Protein AF-A0A6N8JMR4-F1 (afdb_monomer_lite)

Foldseek 3Di:
DVVLVVCVVVVVLLSNVLVLLCLLLLLLCLVCVPDPDSLVSSQVLFQVQQQCLQAPDNPGPGGLDGSLNSNQCNCCCVPVVAQQGDCVVVSDPARGEEEDEDPPPDPDQDKDWDWDDPDPPPVRIHIYIYGHSVSSSVSSVRSVVVSCVVVVCSPPPDQPPDPPRDDDDPDDDPDD

pLDDT: mean 84.13, std 15.31, range [43.22, 98.5]

Structure (mmCIF, N/CA/C/O backbone):
data_AF-A0A6N8JMR4-F1
#
_entry.id   AF-A0A6N8JMR4-F1
#
loop_
_atom_site.group_PDB
_atom_site.id
_atom_site.type_symbol
_atom_site.label_atom_id
_atom_site.label_alt_id
_atom_site.label_comp_id
_atom_site.label_asym_id
_atom_site.label_entity_id
_atom_site.label_seq_id
_atom_site.pdbx_PDB_ins_code
_atom_site.Cartn_x
_atom_site.Cartn_y
_atom_site.Cartn_z
_atom_site.occupancy
_atom_site.B_iso_or_equiv
_atom_site.auth_seq_id
_atom_site.auth_comp_id
_atom_site.auth_asym_id
_atom_site.auth_atom_id
_atom_site.pdbx_PDB_model_num
ATOM 1 N N . MET A 1 1 ? -6.260 -6.302 9.325 1.00 82.88 1 MET A N 1
ATOM 2 C CA . MET A 1 1 ? -5.243 -7.274 8.861 1.00 82.88 1 MET A CA 1
ATOM 3 C C . MET A 1 1 ? -5.899 -8.582 8.438 1.00 82.88 1 MET A C 1
ATOM 5 O O . MET A 1 1 ? -5.771 -8.927 7.276 1.00 82.88 1 MET A O 1
ATOM 9 N N . LYS A 1 2 ? -6.710 -9.226 9.295 1.00 88.50 2 LYS A N 1
ATOM 10 C CA . LYS A 1 2 ? -7.443 -10.466 8.953 1.00 88.50 2 LYS A CA 1
ATOM 11 C C . LYS A 1 2 ? -8.190 -10.429 7.610 1.00 88.50 2 LYS A C 1
ATOM 13 O O . LYS A 1 2 ? -8.007 -11.339 6.818 1.00 88.50 2 LYS A O 1
ATOM 18 N N . ASP A 1 3 ? -8.940 -9.365 7.315 1.00 93.38 3 ASP A N 1
ATOM 19 C CA . ASP A 1 3 ? -9.685 -9.267 6.045 1.00 93.38 3 ASP A CA 1
ATOM 20 C C . ASP A 1 3 ? -8.778 -9.180 4.810 1.00 93.38 3 ASP A C 1
ATOM 22 O O . ASP A 1 3 ? -9.106 -9.712 3.756 1.00 93.38 3 ASP A O 1
ATOM 26 N N . MET A 1 4 ? -7.615 -8.534 4.942 1.00 95.88 4 MET A N 1
ATOM 27 C CA . MET A 1 4 ? -6.629 -8.416 3.865 1.00 95.88 4 MET A CA 1
ATOM 28 C C . MET A 1 4 ? -6.047 -9.786 3.509 1.00 95.88 4 MET A C 1
ATOM 30 O O . MET A 1 4 ? -5.963 -10.126 2.332 1.00 95.88 4 MET A O 1
ATOM 34 N N . LEU A 1 5 ? -5.687 -10.580 4.522 1.00 93.94 5 LEU A N 1
ATOM 35 C CA . LEU A 1 5 ? -5.171 -11.934 4.321 1.00 93.94 5 LEU A CA 1
ATOM 36 C C . LEU A 1 5 ? -6.263 -12.899 3.851 1.00 93.94 5 LEU A C 1
ATOM 38 O O . LEU A 1 5 ? -6.037 -13.645 2.907 1.00 93.94 5 LEU A O 1
ATOM 42 N N . ALA A 1 6 ? -7.467 -12.823 4.423 1.00 95.94 6 ALA A N 1
ATOM 43 C CA . ALA A 1 6 ? -8.603 -13.634 3.988 1.00 95.94 6 ALA A CA 1
ATOM 44 C C . ALA A 1 6 ? -8.977 -13.365 2.521 1.00 95.94 6 ALA A C 1
ATOM 46 O O . ALA A 1 6 ? -9.278 -14.299 1.782 1.00 95.94 6 ALA A O 1
ATOM 47 N N . ALA A 1 7 ? -8.914 -12.104 2.077 1.00 97.62 7 ALA A N 1
ATOM 48 C CA . ALA A 1 7 ? -9.098 -11.762 0.671 1.00 97.62 7 ALA A CA 1
ATOM 49 C C . ALA A 1 7 ? -8.008 -12.384 -0.214 1.00 97.62 7 ALA A C 1
ATOM 51 O O . ALA A 1 7 ? -8.317 -12.886 -1.289 1.00 97.62 7 ALA A O 1
ATOM 52 N N . PHE A 1 8 ? -6.750 -12.385 0.232 1.00 95.44 8 PHE A N 1
ATOM 53 C CA . PHE A 1 8 ? -5.664 -13.016 -0.515 1.00 95.44 8 PHE A CA 1
ATOM 54 C C . PHE A 1 8 ? -5.830 -14.540 -0.600 1.00 95.44 8 PHE A C 1
ATOM 56 O O . PHE A 1 8 ? -5.683 -15.101 -1.680 1.00 95.44 8 PHE A O 1
ATOM 63 N N . ASP A 1 9 ? -6.169 -15.204 0.507 1.00 94.25 9 ASP A N 1
ATOM 64 C CA . ASP A 1 9 ? -6.369 -16.660 0.557 1.00 94.25 9 ASP A CA 1
ATOM 65 C C . ASP A 1 9 ? -7.588 -17.130 -0.254 1.00 94.25 9 ASP A C 1
ATOM 67 O O . ASP A 1 9 ? -7.659 -18.295 -0.641 1.00 94.25 9 ASP A O 1
ATOM 71 N N . ALA A 1 10 ? -8.533 -16.227 -0.523 1.00 96.69 10 ALA A N 1
ATOM 72 C CA . ALA A 1 10 ? -9.684 -16.449 -1.394 1.00 96.69 10 ALA A CA 1
ATOM 73 C C . ALA A 1 10 ? -9.440 -16.014 -2.856 1.00 96.69 10 ALA A C 1
ATOM 75 O O . ALA A 1 10 ? -10.403 -15.841 -3.603 1.00 96.69 10 ALA A O 1
ATOM 76 N N . ASP A 1 11 ? -8.185 -15.764 -3.249 1.00 96.25 11 ASP A N 1
ATOM 77 C CA . ASP A 1 11 ? -7.774 -15.263 -4.571 1.00 96.25 11 ASP A CA 1
ATOM 78 C C . ASP A 1 11 ? -8.414 -13.913 -4.978 1.00 96.25 11 ASP A C 1
ATOM 80 O O . ASP A 1 11 ? -8.355 -13.479 -6.132 1.00 96.25 11 ASP A O 1
ATOM 84 N N . ALA A 1 12 ? -8.979 -13.171 -4.019 1.00 97.38 12 ALA A N 1
ATOM 85 C CA . ALA A 1 12 ? -9.507 -11.821 -4.207 1.00 97.38 12 ALA A CA 1
ATOM 86 C C . ALA A 1 12 ? -8.374 -10.777 -4.140 1.00 97.38 12 ALA A C 1
ATOM 88 O O . ALA A 1 12 ? -8.386 -9.847 -3.327 1.00 97.38 12 ALA A O 1
ATOM 89 N N . PHE A 1 13 ? -7.375 -10.922 -5.017 1.00 96.00 13 PHE A N 1
ATOM 90 C CA . PHE A 1 13 ? -6.109 -10.179 -4.968 1.00 96.00 13 PHE A CA 1
ATOM 91 C C . PHE A 1 13 ? -6.264 -8.661 -5.049 1.00 96.00 13 PHE A C 1
ATOM 93 O O . PHE A 1 13 ? -5.574 -7.937 -4.336 1.00 96.00 13 PHE A O 1
ATOM 100 N N . LEU A 1 14 ? -7.192 -8.166 -5.873 1.00 95.88 14 LEU A N 1
ATOM 101 C CA . LEU A 1 14 ? -7.463 -6.728 -5.960 1.00 95.88 14 LEU A CA 1
ATOM 102 C C . LEU A 1 14 ? -8.046 -6.186 -4.650 1.00 95.88 14 LEU A C 1
ATOM 104 O O . LEU A 1 14 ? -7.689 -5.083 -4.240 1.00 95.88 14 LEU A O 1
ATOM 108 N N . SER A 1 15 ? -8.891 -6.962 -3.966 1.00 96.94 15 SER A N 1
ATOM 109 C CA . SER A 1 15 ? -9.438 -6.601 -2.654 1.00 96.94 15 SER A CA 1
ATOM 110 C C . SER A 1 15 ? -8.344 -6.594 -1.589 1.00 96.94 15 SER A C 1
ATOM 112 O O . SER A 1 15 ? -8.223 -5.622 -0.843 1.00 96.94 15 SER A O 1
ATOM 114 N N . ALA A 1 16 ? -7.499 -7.630 -1.564 1.00 97.75 16 ALA A N 1
ATOM 115 C CA . ALA A 1 16 ? -6.357 -7.706 -0.656 1.00 97.75 16 ALA A CA 1
ATOM 116 C C . ALA A 1 16 ? -5.398 -6.522 -0.857 1.00 97.75 16 ALA A C 1
ATOM 118 O O . ALA A 1 16 ? -5.048 -5.831 0.100 1.00 97.75 16 ALA A O 1
ATOM 119 N N . LEU A 1 17 ? -5.042 -6.228 -2.111 1.00 97.44 17 LEU A N 1
ATOM 120 C CA . LEU A 1 17 ? -4.171 -5.109 -2.456 1.00 97.44 17 LEU A CA 1
ATOM 121 C C . LEU A 1 17 ? -4.808 -3.752 -2.123 1.00 97.44 17 LEU A C 1
ATOM 123 O O . LEU A 1 17 ? -4.130 -2.875 -1.594 1.00 97.44 17 LEU A O 1
ATOM 127 N N . SER A 1 18 ? -6.108 -3.578 -2.373 1.00 97.12 18 SER A N 1
ATOM 128 C CA . SER A 1 18 ? -6.820 -2.337 -2.031 1.00 97.12 18 SER A CA 1
ATOM 129 C C . SER A 1 18 ? -6.777 -2.057 -0.529 1.00 97.12 18 SER A C 1
ATOM 131 O O . SER A 1 18 ? -6.502 -0.929 -0.114 1.00 97.12 18 SER A O 1
ATOM 133 N N . LEU A 1 19 ? -7.001 -3.088 0.294 1.00 97.44 19 LEU A N 1
ATOM 134 C CA . LEU A 1 19 ? -6.883 -2.989 1.750 1.00 97.44 19 LEU A CA 1
ATOM 135 C C . LEU A 1 19 ? -5.446 -2.658 2.165 1.00 97.44 19 LEU A C 1
ATOM 137 O O . LEU A 1 19 ? -5.236 -1.739 2.958 1.00 97.44 19 LEU A O 1
ATOM 141 N N . ALA A 1 20 ? -4.462 -3.343 1.583 1.00 98.00 20 ALA A N 1
ATOM 142 C CA . ALA A 1 20 ? -3.048 -3.127 1.871 1.00 98.00 20 ALA A CA 1
ATOM 143 C C . ALA A 1 20 ? -2.585 -1.698 1.554 1.00 98.00 20 ALA A C 1
ATOM 145 O O . ALA A 1 20 ? -1.901 -1.084 2.366 1.00 98.00 20 ALA A O 1
ATOM 146 N N . LEU A 1 21 ? -3.010 -1.142 0.415 1.00 97.75 21 LEU A N 1
ATOM 147 C CA . LEU A 1 21 ? -2.704 0.236 0.017 1.00 97.75 21 LEU A CA 1
ATOM 148 C C . LEU A 1 21 ? -3.464 1.280 0.850 1.00 97.75 21 LEU A C 1
ATOM 150 O O . LEU A 1 21 ? -3.054 2.433 0.890 1.00 97.75 21 LEU A O 1
ATOM 154 N N . THR A 1 22 ? -4.549 0.906 1.533 1.00 97.38 22 THR A N 1
ATOM 155 C CA . THR A 1 22 ? -5.335 1.824 2.377 1.00 97.38 22 THR A CA 1
ATOM 156 C C . THR A 1 22 ? -4.794 1.917 3.808 1.00 97.38 22 THR A C 1
ATOM 158 O O . THR A 1 22 ? -4.898 2.965 4.447 1.00 97.38 22 THR A O 1
ATOM 161 N N . LEU A 1 23 ? -4.201 0.841 4.336 1.00 96.81 23 LEU A N 1
ATOM 162 C CA . LEU A 1 23 ? -3.700 0.796 5.716 1.00 96.81 23 LEU A CA 1
ATOM 163 C C . LEU A 1 23 ? -2.691 1.917 6.054 1.00 96.81 23 LEU A C 1
ATOM 165 O O . LEU A 1 23 ? -2.869 2.546 7.100 1.00 96.81 23 LEU A O 1
ATOM 169 N N . PRO A 1 24 ? -1.714 2.261 5.191 1.00 97.88 24 PRO A N 1
ATOM 170 C CA . PRO A 1 24 ? -0.800 3.369 5.461 1.00 97.88 24 PRO A CA 1
ATOM 171 C C . PRO A 1 24 ? -1.489 4.738 5.593 1.00 97.88 24 PRO A C 1
ATOM 173 O O . PRO A 1 24 ? -1.043 5.561 6.391 1.00 97.88 24 PRO A O 1
ATOM 176 N N . ASP A 1 25 ? -2.592 4.998 4.872 1.00 95.94 25 ASP A N 1
ATOM 177 C CA . ASP A 1 25 ? -3.375 6.235 5.048 1.00 95.94 25 ASP A CA 1
ATOM 178 C C . ASP A 1 25 ? -3.997 6.297 6.451 1.00 95.94 25 ASP A C 1
ATOM 180 O O . ASP A 1 25 ? -3.945 7.339 7.112 1.00 95.94 25 ASP A O 1
ATOM 184 N N . ILE A 1 26 ? -4.572 5.182 6.918 1.00 94.31 26 ILE A N 1
ATOM 185 C CA . ILE A 1 26 ? -5.211 5.083 8.238 1.00 94.31 26 ILE A CA 1
ATOM 186 C C . ILE A 1 26 ? -4.163 5.251 9.339 1.00 94.31 26 ILE A C 1
ATOM 188 O O . ILE A 1 26 ? -4.326 6.089 10.230 1.00 94.31 26 ILE A O 1
ATOM 192 N N . CYS A 1 27 ? -3.079 4.478 9.276 1.00 95.62 27 CYS A N 1
ATOM 193 C CA . CYS A 1 27 ? -2.037 4.509 10.292 1.00 95.62 27 CYS A CA 1
ATOM 194 C C . CYS A 1 27 ? -1.279 5.844 10.284 1.00 95.62 27 CYS A C 1
ATOM 196 O O . CYS A 1 27 ? -1.095 6.444 11.342 1.00 95.62 27 CYS A O 1
ATOM 198 N N . GLY A 1 28 ? -0.949 6.387 9.108 1.00 95.88 28 GLY A N 1
ATOM 199 C CA . GLY A 1 28 ? -0.330 7.707 8.978 1.00 95.88 28 GLY A CA 1
ATOM 200 C C . GLY A 1 28 ? -1.205 8.835 9.531 1.00 95.88 28 GLY A C 1
ATOM 201 O O . GLY A 1 28 ? -0.693 9.758 10.168 1.00 95.88 28 GLY A O 1
ATOM 202 N N . ALA A 1 29 ? -2.531 8.761 9.366 1.00 93.06 29 ALA A N 1
ATOM 203 C CA . ALA A 1 29 ? -3.453 9.726 9.968 1.00 93.06 29 ALA A CA 1
ATOM 204 C C . ALA A 1 29 ? -3.419 9.710 11.504 1.00 93.06 29 ALA A C 1
ATOM 206 O O . ALA A 1 29 ? -3.575 10.763 12.124 1.00 93.06 29 ALA A O 1
ATOM 207 N N . ARG A 1 30 ? -3.201 8.537 12.112 1.00 92.00 30 ARG A N 1
ATOM 208 C CA . ARG A 1 30 ? -3.064 8.381 13.569 1.00 92.00 30 ARG A CA 1
ATOM 209 C C . ARG A 1 30 ? -1.682 8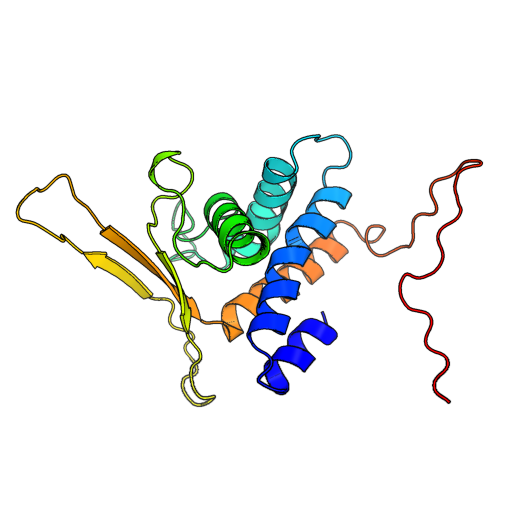.785 14.071 1.00 92.00 30 ARG A C 1
ATOM 211 O O . ARG A 1 30 ? -1.594 9.425 15.111 1.00 92.00 30 ARG A O 1
ATOM 218 N N . MET A 1 31 ? -0.633 8.455 13.323 1.00 93.94 31 MET A N 1
ATOM 219 C CA . MET A 1 31 ? 0.751 8.775 13.669 1.00 93.94 31 MET A CA 1
ATOM 220 C C . MET A 1 31 ? 1.050 10.278 13.569 1.00 93.94 31 MET A C 1
ATOM 222 O O . MET A 1 31 ? 1.783 10.831 14.385 1.00 93.94 31 MET A O 1
ATOM 226 N N . CYS A 1 32 ? 0.464 10.955 12.578 1.00 91.69 32 CYS A N 1
ATOM 227 C CA . CYS A 1 32 ? 0.731 12.359 12.273 1.00 91.69 32 CYS A CA 1
ATOM 228 C C . CYS A 1 32 ? -0.574 13.183 12.219 1.00 91.69 32 CYS A C 1
ATOM 230 O O . CYS A 1 32 ? -0.934 13.692 11.153 1.00 91.69 32 CYS A O 1
ATOM 232 N N . PRO A 1 33 ? -1.301 13.359 13.341 1.00 89.56 33 PRO A N 1
ATOM 233 C CA . PRO A 1 33 ? -2.640 13.962 13.341 1.00 89.56 33 PRO A CA 1
ATOM 234 C C . PRO A 1 33 ? -2.661 15.439 12.916 1.00 89.56 33 PRO A C 1
ATOM 236 O O . PRO A 1 33 ? -3.682 15.927 12.436 1.00 89.56 33 PRO A O 1
ATOM 239 N N . HIS A 1 34 ? -1.543 16.154 13.067 1.00 92.25 34 HIS A N 1
ATOM 240 C CA . HIS A 1 34 ? -1.425 17.574 12.713 1.00 92.25 34 HIS A CA 1
ATOM 241 C C . HIS A 1 34 ? -0.908 17.824 11.288 1.00 92.25 34 HIS A C 1
ATOM 243 O O . HIS A 1 34 ? -0.974 18.956 10.805 1.00 92.25 34 HIS A O 1
ATOM 249 N N . GLU A 1 35 ? -0.401 16.796 10.602 1.00 95.62 35 GLU A N 1
ATOM 250 C CA . GLU A 1 35 ? 0.022 16.922 9.208 1.00 95.62 35 GLU A CA 1
ATOM 251 C C . GLU A 1 35 ? -1.215 16.915 8.299 1.00 95.62 35 GLU A C 1
ATOM 253 O O . GLU A 1 35 ? -2.041 16.003 8.328 1.00 95.62 35 GLU A O 1
ATOM 258 N N . LYS A 1 36 ? -1.353 17.965 7.488 1.00 93.56 36 LYS A N 1
ATOM 259 C CA . LYS A 1 36 ? -2.523 18.172 6.622 1.00 93.56 36 LYS A CA 1
ATOM 260 C C . LYS A 1 36 ? -2.403 17.420 5.300 1.00 93.56 36 LYS A C 1
ATOM 262 O O . LYS A 1 36 ? -3.412 17.131 4.663 1.00 93.56 36 LYS A O 1
ATOM 267 N N . SER A 1 37 ? -1.182 17.123 4.866 1.00 95.75 37 SER A N 1
ATOM 268 C CA . SER A 1 37 ? -0.920 16.401 3.628 1.00 95.75 37 SER A CA 1
ATOM 269 C C . SER A 1 37 ? -1.096 14.898 3.828 1.00 95.75 37 SER A C 1
ATOM 271 O O . SER A 1 37 ? -0.276 14.254 4.483 1.00 95.75 37 SER A O 1
ATOM 273 N N . SER A 1 38 ? -2.124 14.316 3.200 1.00 93.62 38 SER A N 1
ATOM 274 C CA . SER A 1 38 ? -2.324 12.858 3.177 1.00 93.62 38 SER A CA 1
ATOM 275 C C . SER A 1 38 ? -1.085 12.123 2.663 1.00 93.62 38 SER A C 1
ATOM 277 O O . SER A 1 38 ? -0.653 11.167 3.296 1.00 93.62 38 SER A O 1
ATOM 279 N N . SER A 1 39 ? -0.467 12.629 1.587 1.00 95.44 39 SER A N 1
ATOM 280 C CA . SER A 1 39 ? 0.772 12.070 1.028 1.00 95.44 39 SER A CA 1
ATOM 281 C C . SER A 1 39 ? 1.909 12.021 2.039 1.00 95.44 39 SER A C 1
ATOM 283 O O . SER A 1 39 ? 2.512 10.974 2.207 1.00 95.44 39 SER A O 1
ATOM 285 N N . LYS A 1 40 ? 2.147 13.102 2.793 1.00 97.06 40 LYS A N 1
ATOM 286 C CA . LYS A 1 40 ? 3.225 13.116 3.788 1.00 97.06 40 LYS A CA 1
ATOM 287 C C . LYS A 1 40 ? 2.966 12.123 4.912 1.00 97.06 40 LYS A C 1
ATOM 289 O O . LYS A 1 40 ? 3.873 11.388 5.268 1.00 97.06 40 LYS A O 1
ATOM 294 N N . ARG A 1 41 ? 1.735 12.058 5.432 1.00 97.75 41 ARG A N 1
ATOM 295 C CA . ARG A 1 41 ? 1.375 11.088 6.480 1.00 97.75 41 ARG A CA 1
ATOM 296 C C . ARG A 1 41 ? 1.580 9.648 6.022 1.00 97.75 41 ARG A C 1
ATOM 298 O O . ARG A 1 41 ? 2.134 8.848 6.768 1.00 97.75 41 ARG A O 1
ATOM 305 N N . TYR A 1 42 ? 1.149 9.351 4.797 1.00 98.19 42 TYR A N 1
ATOM 306 C CA . TYR A 1 42 ? 1.339 8.049 4.170 1.00 98.19 42 TYR A CA 1
ATOM 307 C C . TYR A 1 42 ? 2.827 7.727 4.018 1.00 98.19 42 TYR A C 1
ATOM 309 O O . TYR A 1 42 ? 3.275 6.680 4.474 1.00 98.19 42 TYR A O 1
ATOM 317 N N . GLU A 1 43 ? 3.584 8.636 3.393 1.00 97.75 43 GLU A N 1
ATOM 318 C CA . GLU A 1 43 ? 5.019 8.490 3.137 1.00 97.75 43 GLU A CA 1
ATOM 319 C C . GLU A 1 43 ? 5.775 8.249 4.447 1.00 97.75 43 GLU A C 1
ATOM 321 O O . GLU A 1 43 ? 6.491 7.262 4.553 1.00 97.75 43 GLU A O 1
ATOM 326 N N . THR A 1 44 ? 5.538 9.073 5.475 1.00 97.94 44 THR A N 1
ATOM 327 C CA . THR A 1 44 ? 6.197 8.932 6.784 1.00 97.94 44 THR A CA 1
ATOM 328 C C . THR A 1 44 ? 5.895 7.585 7.433 1.00 97.94 44 THR A C 1
ATOM 330 O O . THR A 1 44 ? 6.816 6.926 7.908 1.00 97.94 44 THR A O 1
ATOM 333 N N . TRP A 1 45 ? 4.632 7.143 7.443 1.00 98.44 45 TRP A N 1
ATOM 334 C CA . TRP A 1 45 ? 4.288 5.852 8.045 1.00 98.44 45 TRP A CA 1
ATOM 335 C C . TRP A 1 45 ? 4.915 4.689 7.277 1.00 98.44 45 TRP A C 1
ATOM 337 O O . TRP A 1 45 ? 5.521 3.800 7.873 1.00 98.44 45 TRP A O 1
ATOM 347 N N . PHE A 1 46 ? 4.815 4.708 5.948 1.00 98.50 46 PHE A N 1
ATOM 348 C CA . PHE A 1 46 ? 5.355 3.639 5.120 1.00 98.50 46 PHE A CA 1
ATOM 349 C C . PHE A 1 46 ? 6.883 3.574 5.221 1.00 98.50 46 PHE A C 1
ATOM 351 O O . PHE A 1 46 ? 7.434 2.484 5.364 1.00 98.50 46 PHE A O 1
ATOM 358 N N . ASP A 1 47 ? 7.569 4.717 5.193 1.00 97.56 47 ASP A N 1
ATOM 359 C CA . ASP A 1 47 ? 9.030 4.782 5.297 1.00 97.56 47 ASP A CA 1
ATOM 360 C C . ASP A 1 47 ? 9.541 4.273 6.646 1.00 97.56 47 ASP A C 1
ATOM 362 O O . ASP A 1 47 ? 10.586 3.623 6.704 1.00 97.56 47 ASP A O 1
ATOM 366 N N . GLN A 1 48 ? 8.790 4.520 7.720 1.00 97.81 48 GLN A N 1
ATOM 367 C CA . GLN A 1 48 ? 9.136 4.046 9.056 1.00 97.81 48 GLN A CA 1
ATOM 368 C C . GLN A 1 48 ? 8.865 2.547 9.225 1.00 97.81 48 GLN A C 1
ATOM 370 O O . GLN A 1 48 ? 9.718 1.820 9.735 1.00 97.81 48 GLN A O 1
ATOM 375 N N . TYR A 1 49 ? 7.695 2.072 8.794 1.00 98.12 49 TYR A N 1
ATOM 376 C CA . TYR A 1 49 ? 7.217 0.740 9.163 1.00 98.12 49 TYR A CA 1
ATOM 377 C C . TYR A 1 49 ? 7.310 -0.309 8.067 1.00 98.12 49 TYR A C 1
ATOM 379 O O . TYR A 1 49 ? 7.245 -1.485 8.399 1.00 98.12 49 TYR A O 1
ATOM 387 N N . VAL A 1 50 ? 7.476 0.046 6.795 1.00 97.94 50 VAL A N 1
ATOM 388 C CA . VAL A 1 50 ? 7.390 -0.930 5.690 1.00 97.94 50 VAL A CA 1
ATOM 389 C C . VAL A 1 50 ? 8.596 -0.851 4.758 1.00 97.94 50 VAL A C 1
ATOM 391 O O . VAL A 1 50 ? 9.168 -1.884 4.414 1.00 97.94 50 VAL A O 1
ATOM 394 N N . ALA A 1 51 ? 9.049 0.352 4.397 1.00 96.44 51 ALA A N 1
ATOM 395 C CA . ALA A 1 51 ? 10.192 0.544 3.505 1.00 96.44 51 ALA A CA 1
ATOM 396 C C . ALA A 1 51 ? 11.470 -0.213 3.928 1.00 96.44 51 ALA A C 1
ATOM 398 O O . ALA A 1 51 ? 12.171 -0.682 3.031 1.00 96.44 51 ALA A O 1
ATOM 399 N N . PRO A 1 52 ? 11.803 -0.402 5.227 1.00 94.38 52 PRO A N 1
ATOM 400 C CA . PRO A 1 52 ? 12.980 -1.182 5.620 1.00 94.38 52 PRO A CA 1
ATOM 401 C C . PRO A 1 52 ? 12.988 -2.625 5.092 1.00 94.38 52 PRO A C 1
ATOM 403 O O . PRO A 1 52 ? 14.064 -3.185 4.893 1.00 94.38 52 PRO A O 1
ATOM 406 N N . SER A 1 53 ? 11.818 -3.205 4.800 1.00 92.25 53 SER A N 1
ATOM 407 C CA . SER A 1 53 ? 11.683 -4.531 4.183 1.00 92.25 53 SER A CA 1
ATOM 408 C C . SER A 1 53 ? 12.063 -4.561 2.697 1.00 92.25 53 SER A C 1
ATOM 410 O O . SER A 1 53 ? 12.184 -5.647 2.138 1.00 92.25 53 SER A O 1
ATOM 412 N N . TYR A 1 54 ? 12.284 -3.404 2.061 1.00 92.44 54 TYR A N 1
ATOM 413 C CA . TYR A 1 54 ? 12.639 -3.247 0.642 1.00 92.44 54 TYR A CA 1
ATOM 414 C C . TYR A 1 54 ? 14.053 -2.680 0.464 1.00 92.44 54 TYR A C 1
ATOM 416 O O . TYR A 1 54 ? 14.299 -1.800 -0.366 1.00 92.44 54 TYR A O 1
ATOM 424 N N . ARG A 1 55 ? 15.005 -3.162 1.267 1.00 88.38 55 ARG A N 1
ATOM 425 C CA . ARG A 1 55 ? 16.438 -2.891 1.088 1.00 88.38 55 ARG A CA 1
ATOM 426 C C . ARG A 1 55 ? 17.108 -4.047 0.350 1.00 88.38 55 ARG A C 1
ATOM 428 O O . ARG A 1 55 ? 16.734 -5.199 0.537 1.00 88.38 55 ARG A O 1
ATOM 435 N N . ASN A 1 56 ? 18.119 -3.736 -0.462 1.00 79.81 56 ASN A N 1
ATOM 436 C CA . ASN A 1 56 ? 18.926 -4.758 -1.144 1.00 79.81 56 ASN A CA 1
ATOM 437 C C . ASN A 1 56 ? 19.834 -5.523 -0.170 1.00 79.81 56 ASN A C 1
ATOM 439 O O . ASN A 1 56 ? 20.132 -6.692 -0.385 1.00 79.81 56 ASN A O 1
ATOM 443 N N . SER A 1 57 ? 20.279 -4.853 0.892 1.00 75.81 57 SER A N 1
ATOM 444 C CA . SER A 1 57 ? 21.018 -5.440 2.006 1.00 75.81 57 SER A CA 1
ATOM 445 C C . SER A 1 57 ? 20.768 -4.619 3.277 1.00 75.81 57 SER A C 1
ATOM 447 O O . SER A 1 57 ? 20.314 -3.471 3.174 1.00 75.81 57 SER A O 1
ATOM 449 N N . PRO A 1 58 ? 21.060 -5.153 4.475 1.00 72.38 58 PRO A N 1
ATOM 450 C CA . PRO A 1 58 ? 20.933 -4.403 5.727 1.00 72.38 58 PRO A CA 1
ATOM 451 C C . PRO A 1 58 ? 21.735 -3.089 5.745 1.00 72.38 58 PRO A C 1
ATOM 453 O O . PRO A 1 58 ? 21.289 -2.103 6.334 1.00 72.38 58 PRO A O 1
ATOM 456 N N . GLU A 1 59 ? 22.882 -3.061 5.063 1.00 74.62 59 GLU A N 1
ATOM 457 C CA . GLU A 1 59 ? 23.824 -1.935 4.998 1.00 74.62 59 GLU A CA 1
ATOM 458 C C . GLU A 1 59 ? 23.470 -0.914 3.903 1.00 74.62 59 GLU A C 1
ATOM 460 O O . GLU A 1 59 ? 24.025 0.190 3.875 1.00 74.62 59 GLU A O 1
ATOM 465 N N . ALA A 1 60 ? 22.553 -1.256 2.992 1.00 77.50 60 ALA A N 1
ATOM 466 C CA . ALA A 1 60 ? 22.161 -0.379 1.898 1.00 77.50 60 ALA A CA 1
ATOM 467 C C . ALA A 1 60 ? 21.577 0.938 2.436 1.00 77.50 60 ALA A C 1
ATOM 469 O O . ALA A 1 60 ? 20.652 0.954 3.246 1.00 77.50 60 ALA A O 1
ATOM 470 N N . HIS A 1 61 ? 22.094 2.065 1.940 1.00 70.06 61 HIS A N 1
ATOM 471 C CA . HIS A 1 61 ? 21.710 3.413 2.385 1.00 70.06 61 HIS A CA 1
ATOM 472 C C . HIS A 1 61 ? 20.342 3.885 1.850 1.00 70.06 61 HIS A C 1
ATOM 474 O O . HIS A 1 61 ? 20.017 5.068 1.924 1.00 70.06 61 HIS A O 1
ATOM 480 N N . GLY A 1 62 ? 19.526 2.979 1.307 1.00 82.00 62 GLY A N 1
ATOM 481 C CA . GLY A 1 62 ? 18.216 3.299 0.757 1.00 82.00 62 GLY A CA 1
ATOM 482 C C . GLY A 1 62 ? 17.376 2.061 0.471 1.00 82.00 62 GLY A C 1
ATOM 483 O O . GLY A 1 62 ? 17.888 0.945 0.360 1.00 82.00 62 GLY A O 1
ATOM 484 N N . CYS A 1 63 ? 16.072 2.284 0.345 1.00 91.00 63 CYS A N 1
ATOM 485 C CA . CYS A 1 63 ? 15.101 1.268 -0.038 1.00 91.00 63 CYS A CA 1
ATOM 486 C C . CYS A 1 63 ? 14.786 1.424 -1.528 1.00 91.00 63 CYS A C 1
ATOM 488 O O . CYS A 1 63 ? 14.619 2.550 -2.004 1.00 91.00 63 CYS A O 1
ATOM 490 N N . TYR A 1 64 ? 14.696 0.320 -2.271 1.00 91.69 64 TYR A N 1
ATOM 491 C CA . TYR A 1 64 ? 14.322 0.386 -3.687 1.00 91.69 64 TYR A CA 1
ATOM 492 C C . TYR A 1 64 ? 12.834 0.680 -3.882 1.00 91.69 64 TYR A C 1
ATOM 494 O O . TYR A 1 64 ? 12.448 1.120 -4.958 1.00 91.69 64 TYR A O 1
ATOM 502 N N . PHE A 1 65 ? 12.007 0.459 -2.862 1.00 94.00 65 PHE A N 1
ATOM 503 C CA . PHE A 1 65 ? 10.599 0.830 -2.854 1.00 94.00 65 PHE A CA 1
ATOM 504 C C . PHE A 1 65 ? 10.283 1.534 -1.534 1.00 94.00 65 PHE A C 1
ATOM 506 O O . PHE A 1 65 ? 10.506 0.978 -0.456 1.00 94.00 65 PHE A O 1
ATOM 513 N N . ASN A 1 66 ? 9.827 2.782 -1.614 1.00 94.81 66 ASN A N 1
ATOM 514 C CA . ASN A 1 66 ? 9.590 3.636 -0.448 1.00 94.81 66 ASN A CA 1
ATOM 515 C C . ASN A 1 66 ? 8.149 4.165 -0.405 1.00 94.81 66 ASN A C 1
ATOM 517 O O . ASN A 1 66 ? 7.317 3.875 -1.270 1.00 94.81 66 ASN A O 1
ATOM 521 N N . GLY A 1 67 ? 7.847 4.957 0.621 1.00 95.88 67 GLY A N 1
ATOM 522 C CA . GLY A 1 67 ? 6.525 5.511 0.863 1.00 95.88 67 GLY A CA 1
ATOM 523 C C . GLY A 1 67 ? 6.033 6.395 -0.270 1.00 95.88 67 GLY A C 1
ATOM 524 O O . GLY A 1 67 ? 4.838 6.395 -0.560 1.00 95.88 67 GLY A O 1
ATOM 525 N N . ARG A 1 68 ? 6.933 7.094 -0.966 1.00 94.75 68 ARG A N 1
ATOM 526 C CA . ARG A 1 68 ? 6.564 7.945 -2.099 1.00 94.75 68 ARG A CA 1
ATOM 527 C C . ARG A 1 68 ? 6.156 7.116 -3.313 1.00 94.75 68 ARG A C 1
ATOM 529 O O . ARG A 1 68 ? 5.139 7.419 -3.942 1.00 94.75 68 ARG A O 1
ATOM 536 N N . ASP A 1 69 ? 6.907 6.054 -3.607 1.00 94.62 69 ASP A N 1
ATOM 537 C CA . ASP A 1 69 ? 6.566 5.098 -4.666 1.00 94.62 69 ASP A CA 1
ATOM 538 C C . ASP A 1 69 ? 5.221 4.422 -4.366 1.00 94.62 69 ASP A C 1
ATOM 540 O O . ASP A 1 69 ? 4.326 4.391 -5.216 1.00 94.62 69 ASP A O 1
ATOM 544 N N . CYS A 1 70 ? 5.039 3.958 -3.126 1.00 96.50 70 CYS A N 1
ATOM 545 C CA . CYS A 1 70 ? 3.817 3.288 -2.696 1.00 96.50 70 CYS A CA 1
ATOM 546 C C . CYS A 1 70 ? 2.602 4.227 -2.661 1.00 96.50 70 CYS A C 1
ATOM 548 O O . CYS A 1 70 ? 1.520 3.838 -3.098 1.00 96.50 70 CYS A O 1
ATOM 550 N N . TYR A 1 71 ? 2.764 5.480 -2.226 1.00 95.75 71 TYR A N 1
ATOM 551 C CA . TYR A 1 71 ? 1.692 6.477 -2.277 1.00 95.75 71 TYR A CA 1
ATOM 552 C C . TYR A 1 71 ? 1.256 6.749 -3.719 1.00 95.75 71 TYR A C 1
ATOM 554 O O . TYR A 1 71 ? 0.062 6.813 -4.022 1.00 95.75 71 TYR A O 1
ATOM 562 N N . GLN A 1 72 ? 2.223 6.878 -4.633 1.00 93.88 72 GLN A N 1
ATOM 563 C CA . GLN A 1 72 ? 1.928 7.098 -6.042 1.00 93.88 72 GLN A CA 1
ATOM 564 C C . GLN A 1 72 ? 1.206 5.893 -6.659 1.00 93.88 72 GLN A C 1
ATOM 566 O O . GLN A 1 72 ? 0.263 6.109 -7.425 1.00 93.88 72 GLN A O 1
ATOM 571 N N . LEU A 1 73 ? 1.595 4.667 -6.286 1.00 95.25 73 LEU A N 1
ATOM 572 C CA . LEU A 1 73 ? 0.914 3.424 -6.659 1.00 95.25 73 LEU A CA 1
ATOM 573 C C . LEU A 1 73 ? -0.518 3.391 -6.126 1.00 95.25 73 LEU A C 1
ATOM 575 O O . LEU A 1 73 ? -1.450 3.175 -6.893 1.00 95.25 73 LEU A O 1
ATOM 579 N N . ARG A 1 74 ? -0.712 3.693 -4.840 1.00 95.06 74 ARG A N 1
ATOM 580 C CA . ARG A 1 74 ? -2.034 3.808 -4.218 1.00 95.06 74 ARG A CA 1
ATOM 581 C C . ARG A 1 74 ? -2.932 4.787 -4.976 1.00 95.06 74 ARG A C 1
ATOM 583 O O . ARG A 1 74 ? -4.086 4.457 -5.238 1.00 95.06 74 ARG A O 1
ATOM 590 N N . CYS A 1 75 ? -2.423 5.958 -5.365 1.00 93.31 75 CYS A N 1
ATOM 591 C CA . CYS A 1 75 ? -3.208 6.923 -6.136 1.00 93.31 75 CYS A CA 1
ATOM 592 C C . CYS A 1 75 ? -3.684 6.356 -7.480 1.00 93.31 75 CYS A C 1
ATOM 594 O O . CYS A 1 75 ? -4.877 6.423 -7.766 1.00 93.31 75 CYS A O 1
ATOM 596 N N . VAL A 1 76 ? -2.776 5.808 -8.293 1.00 92.94 76 VAL A N 1
ATOM 597 C CA . VAL A 1 76 ? -3.129 5.334 -9.646 1.00 92.94 76 VAL A CA 1
ATOM 598 C C . VAL A 1 76 ? -3.971 4.064 -9.595 1.00 92.94 76 VAL A C 1
ATOM 600 O O . VAL A 1 76 ? -4.913 3.918 -10.368 1.00 92.94 76 VAL A O 1
ATOM 603 N N . PHE A 1 77 ? -3.721 3.193 -8.620 1.00 94.50 77 PHE A N 1
ATOM 604 C CA . PHE A 1 77 ? -4.477 1.961 -8.457 1.00 94.50 77 PHE A CA 1
ATOM 605 C C . PHE A 1 77 ? -5.907 2.233 -7.971 1.00 94.50 77 PHE A C 1
ATOM 607 O O . PHE A 1 77 ? -6.861 1.804 -8.615 1.00 94.50 77 PHE A O 1
ATOM 614 N N . LEU A 1 78 ? -6.078 2.992 -6.880 1.00 92.25 78 LEU A N 1
ATOM 615 C CA . LEU A 1 78 ? -7.399 3.197 -6.268 1.00 92.25 78 LEU A CA 1
ATOM 616 C C . LEU A 1 78 ? -8.270 4.229 -6.995 1.00 92.25 78 LEU A C 1
ATOM 618 O O . LEU A 1 78 ? -9.493 4.135 -6.919 1.00 92.25 78 LEU A O 1
ATOM 622 N N . HIS A 1 79 ? -7.678 5.232 -7.652 1.00 89.50 79 HIS A N 1
ATOM 623 C CA . HIS A 1 79 ? -8.446 6.308 -8.294 1.00 89.50 79 HIS A CA 1
ATOM 624 C C . HIS A 1 79 ? -8.516 6.195 -9.816 1.00 89.50 79 HIS A C 1
ATOM 626 O O . HIS A 1 79 ? -9.458 6.716 -10.407 1.00 89.50 79 HIS A O 1
ATOM 632 N N . GLU A 1 80 ? -7.546 5.532 -10.448 1.00 90.94 80 GLU A N 1
ATOM 633 C CA . GLU A 1 80 ? -7.463 5.434 -11.911 1.00 90.94 80 GLU A CA 1
ATOM 634 C C . GLU A 1 80 ? -7.570 3.982 -12.414 1.00 90.94 80 GLU A C 1
ATOM 636 O O . GLU A 1 80 ? -7.689 3.772 -13.618 1.00 90.94 80 GLU A O 1
ATOM 641 N N . GLY A 1 81 ? -7.539 2.972 -11.529 1.00 87.75 81 GLY A N 1
ATOM 642 C CA . GLY A 1 81 ? -7.534 1.558 -11.925 1.00 87.75 81 GLY A CA 1
ATOM 643 C C . GLY A 1 81 ? -6.281 1.155 -12.711 1.00 87.75 81 GLY A C 1
ATOM 644 O O . GLY A 1 81 ? -6.328 0.236 -13.526 1.00 87.75 81 GLY A O 1
ATOM 645 N N . SER A 1 82 ? -5.174 1.870 -12.505 1.00 89.75 82 SER A N 1
ATOM 646 C CA . SER A 1 82 ? -3.940 1.763 -13.285 1.00 89.75 82 SER A CA 1
ATOM 647 C C . SER A 1 82 ? -2.753 1.356 -12.411 1.00 89.75 82 SER A C 1
ATOM 649 O O . SER A 1 82 ? -2.751 1.541 -11.197 1.00 89.75 82 SER A O 1
ATOM 651 N N . ASN A 1 83 ? -1.712 0.821 -13.043 1.00 85.81 83 ASN A N 1
ATOM 652 C CA . ASN A 1 83 ? -0.403 0.553 -12.443 1.00 85.81 83 ASN A CA 1
ATOM 653 C C . ASN A 1 83 ? 0.715 1.424 -13.046 1.00 85.81 83 ASN A C 1
ATOM 655 O O . ASN A 1 83 ? 1.885 1.283 -12.680 1.00 85.81 83 ASN A O 1
ATOM 659 N N . ALA A 1 84 ? 0.353 2.327 -13.963 1.00 86.88 84 ALA A N 1
ATOM 660 C CA . ALA A 1 84 ? 1.250 3.316 -14.530 1.00 86.88 84 ALA A CA 1
ATOM 661 C C . ALA A 1 84 ? 1.383 4.478 -13.549 1.00 86.88 84 ALA A C 1
ATOM 663 O O . ALA A 1 84 ? 0.435 5.222 -13.301 1.00 86.88 84 ALA A O 1
ATOM 664 N N . LEU A 1 85 ? 2.569 4.620 -12.974 1.00 83.50 85 LEU A N 1
ATOM 665 C CA . LEU A 1 85 ? 2.891 5.711 -12.071 1.00 83.50 85 LEU A CA 1
ATOM 666 C C . LEU A 1 85 ? 3.026 7.011 -12.871 1.00 83.50 85 LEU A C 1
ATOM 668 O O . LEU A 1 85 ? 3.137 7.006 -14.095 1.00 83.50 85 LEU A O 1
ATOM 672 N N . HIS A 1 86 ? 3.032 8.149 -12.175 1.00 76.69 86 HIS A N 1
ATOM 673 C CA . HIS A 1 86 ? 3.202 9.468 -12.793 1.00 76.69 86 HIS A CA 1
ATOM 674 C C . HIS A 1 86 ? 4.673 9.947 -12.684 1.00 76.69 86 HIS A C 1
ATOM 676 O O . HIS A 1 86 ? 4.964 10.799 -11.832 1.00 76.69 86 HIS A O 1
ATOM 682 N N . PRO A 1 87 ? 5.620 9.481 -13.536 1.00 60.31 87 PRO A N 1
ATOM 683 C CA . PRO A 1 87 ? 7.040 9.851 -13.453 1.00 60.31 87 PRO A CA 1
ATOM 684 C C . PRO A 1 87 ? 7.269 11.330 -13.783 1.00 60.31 87 PRO A C 1
ATOM 686 O O . PRO A 1 87 ? 8.151 11.971 -13.215 1.00 60.31 87 PRO A O 1
ATOM 689 N N . LYS A 1 88 ? 6.405 11.929 -14.620 1.00 58.31 88 LYS A N 1
ATOM 690 C CA . LYS A 1 88 ? 6.485 13.346 -15.026 1.00 58.31 88 LYS A CA 1
ATOM 691 C C . LYS A 1 88 ? 6.379 14.331 -13.856 1.00 58.31 88 LYS A C 1
ATOM 693 O O . LYS A 1 88 ? 6.810 15.472 -13.982 1.00 58.31 88 LYS A O 1
ATOM 698 N N . LYS A 1 89 ? 5.846 13.904 -12.704 1.00 60.94 89 LYS A N 1
ATOM 699 C CA . LYS A 1 89 ? 5.807 14.716 -11.476 1.00 60.94 89 LYS A CA 1
ATOM 700 C C . LYS A 1 89 ? 7.053 14.531 -10.589 1.00 60.94 89 LYS A C 1
ATOM 702 O O . LYS A 1 89 ? 7.072 15.074 -9.490 1.00 60.94 89 LYS A O 1
ATOM 707 N N . LYS A 1 90 ? 8.063 13.761 -11.035 1.00 62.47 90 LYS A N 1
ATOM 708 C CA . LYS A 1 90 ? 9.258 13.337 -10.269 1.00 62.47 90 LYS A CA 1
ATOM 709 C C . LYS A 1 90 ? 8.919 12.704 -8.912 1.00 62.47 90 LYS A C 1
ATOM 711 O O . LYS A 1 90 ? 9.670 12.825 -7.946 1.00 62.47 90 LYS A O 1
ATOM 716 N N . LYS A 1 91 ? 7.750 12.063 -8.830 1.00 71.25 91 LYS A N 1
ATOM 717 C CA . LYS A 1 91 ? 7.239 11.455 -7.596 1.00 71.25 91 LYS A CA 1
ATOM 718 C C . LYS A 1 91 ? 7.715 10.020 -7.416 1.00 71.25 91 LYS A C 1
ATOM 720 O O . LYS A 1 91 ? 7.896 9.599 -6.292 1.00 71.25 91 LYS A O 1
ATOM 725 N N . SER A 1 92 ? 7.970 9.301 -8.498 1.00 80.00 92 SER A N 1
ATOM 726 C CA . SER A 1 92 ? 8.591 7.982 -8.458 1.00 80.00 92 SER A CA 1
ATOM 727 C C . SER A 1 92 ? 9.622 7.893 -9.573 1.00 80.00 92 SER A C 1
ATOM 729 O O . SER A 1 92 ? 9.489 8.572 -10.597 1.00 80.00 92 SER A O 1
ATOM 731 N N . ILE A 1 93 ? 10.649 7.074 -9.358 1.00 83.94 9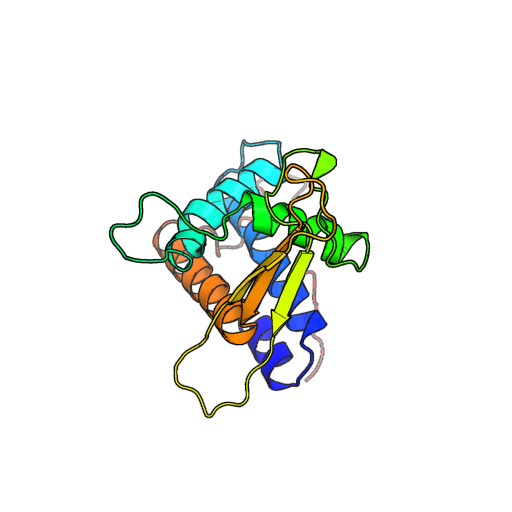3 ILE A N 1
ATOM 732 C CA . ILE A 1 93 ? 11.587 6.693 -10.418 1.00 83.94 93 ILE A CA 1
ATOM 733 C C . ILE A 1 93 ? 10.977 5.647 -11.358 1.00 83.94 93 ILE A C 1
ATOM 735 O O . ILE A 1 93 ? 11.469 5.465 -12.468 1.00 83.94 93 ILE A O 1
ATOM 739 N N . TYR A 1 94 ? 9.915 4.966 -10.920 1.00 88.25 94 TYR A N 1
ATOM 740 C CA . TYR A 1 94 ? 9.240 3.919 -11.667 1.00 88.25 94 TYR A CA 1
ATOM 741 C C . TYR A 1 94 ? 8.158 4.498 -12.578 1.00 88.25 94 TYR A C 1
ATOM 743 O O . TYR A 1 94 ? 7.440 5.437 -12.234 1.00 88.25 94 TYR A O 1
ATOM 751 N N . HIS A 1 95 ? 8.046 3.898 -13.755 1.00 89.25 95 HIS A N 1
ATOM 752 C CA . HIS A 1 95 ? 6.992 4.138 -14.732 1.00 89.25 95 HIS A CA 1
ATOM 753 C C . HIS A 1 95 ? 5.819 3.194 -14.484 1.00 89.25 95 HIS A C 1
ATOM 755 O O . HIS A 1 95 ? 4.666 3.593 -14.616 1.00 89.25 95 HIS A O 1
ATOM 761 N N . ILE A 1 96 ? 6.117 1.957 -14.084 1.00 89.44 96 ILE A N 1
ATOM 762 C CA . ILE A 1 96 ? 5.135 0.932 -13.751 1.00 89.44 96 ILE A CA 1
ATOM 763 C C . ILE A 1 96 ? 5.515 0.282 -12.417 1.00 89.44 96 ILE A C 1
ATOM 765 O O . ILE A 1 96 ? 6.684 -0.031 -12.185 1.00 89.44 96 ILE A O 1
ATOM 769 N N . ALA A 1 97 ? 4.516 0.037 -11.570 1.00 92.12 97 ALA A N 1
ATOM 770 C CA . ALA A 1 97 ? 4.634 -0.840 -10.409 1.00 92.12 97 ALA A CA 1
ATOM 771 C C . ALA A 1 97 ? 3.535 -1.908 -10.457 1.00 92.12 97 ALA A C 1
ATOM 773 O O . ALA A 1 97 ? 2.354 -1.576 -10.384 1.00 92.12 97 ALA A O 1
ATOM 774 N N . GLN A 1 98 ? 3.909 -3.179 -10.602 1.00 92.44 98 GLN A N 1
ATOM 775 C CA . GLN A 1 98 ? 2.962 -4.301 -10.673 1.00 92.44 98 GLN A CA 1
ATOM 776 C C . GLN A 1 98 ? 3.198 -5.294 -9.546 1.00 92.44 98 GLN A C 1
ATOM 778 O O . GLN A 1 98 ? 4.255 -5.308 -8.919 1.00 92.44 98 GLN A O 1
ATOM 783 N N . PHE A 1 99 ? 2.203 -6.148 -9.332 1.00 93.31 99 PHE A N 1
ATOM 784 C CA . PHE A 1 99 ? 2.288 -7.244 -8.387 1.00 93.31 99 PHE A CA 1
ATOM 785 C C . PHE A 1 99 ? 2.304 -8.582 -9.108 1.00 93.31 99 PHE A C 1
ATOM 787 O O . PHE A 1 99 ? 1.532 -8.806 -10.042 1.00 93.31 99 PHE A O 1
ATOM 794 N N . ARG A 1 100 ? 3.175 -9.473 -8.644 1.00 91.19 100 ARG A N 1
ATOM 795 C CA . ARG A 1 100 ? 3.284 -10.854 -9.101 1.00 91.19 100 ARG A CA 1
ATOM 796 C C . ARG A 1 100 ? 2.853 -11.789 -7.987 1.00 91.19 100 ARG A C 1
ATOM 798 O O . ARG A 1 100 ? 3.032 -11.504 -6.804 1.00 91.19 100 ARG A O 1
ATOM 805 N N . ILE A 1 101 ? 2.258 -12.899 -8.391 1.00 88.81 101 ILE A N 1
ATOM 806 C CA . ILE A 1 101 ? 1.781 -13.941 -7.493 1.00 88.81 101 ILE A CA 1
ATOM 807 C C . ILE A 1 101 ? 2.573 -15.187 -7.847 1.00 88.81 101 ILE A C 1
ATOM 809 O O . ILE A 1 101 ? 2.571 -15.613 -9.001 1.00 88.81 101 ILE A O 1
ATOM 813 N N . PHE A 1 102 ? 3.276 -15.731 -6.864 1.00 82.06 102 PHE A N 1
ATOM 814 C CA . PHE A 1 102 ? 4.066 -16.943 -7.018 1.00 82.06 102 PHE A CA 1
ATOM 815 C C . PHE A 1 102 ? 3.359 -18.102 -6.311 1.00 82.06 102 PHE A C 1
ATOM 817 O O . PHE A 1 102 ? 2.714 -17.915 -5.273 1.00 82.06 102 PHE A O 1
ATOM 824 N N . GLU A 1 103 ? 3.461 -19.305 -6.878 1.00 72.69 103 GLU A N 1
ATOM 825 C CA . GLU A 1 103 ? 2.997 -20.517 -6.204 1.00 72.69 103 GLU A CA 1
ATOM 826 C C . GLU A 1 103 ? 3.781 -20.733 -4.900 1.00 72.69 103 GLU A C 1
ATOM 828 O O . GLU A 1 103 ? 4.929 -20.310 -4.766 1.00 72.69 103 GLU A O 1
ATOM 833 N N . LYS A 1 104 ? 3.158 -21.409 -3.923 1.00 62.66 104 LYS A N 1
ATOM 834 C CA . LYS A 1 104 ? 3.664 -21.606 -2.546 1.00 62.66 104 LYS A CA 1
ATOM 835 C C . LYS A 1 104 ? 5.041 -22.304 -2.436 1.00 62.66 104 LYS A C 1
ATOM 837 O O . LYS A 1 104 ? 5.488 -22.541 -1.320 1.00 62.66 104 LYS A O 1
ATOM 842 N N . SER A 1 105 ? 5.701 -22.660 -3.540 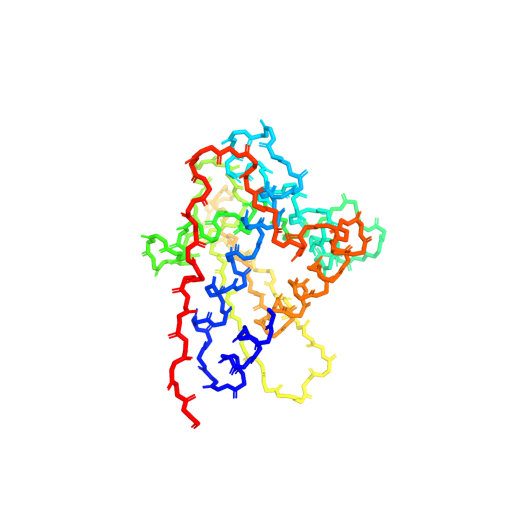1.00 52.56 105 SER A N 1
ATOM 843 C CA . SER A 1 105 ? 6.874 -23.541 -3.577 1.00 52.56 105 SER A CA 1
ATOM 844 C C . SER A 1 105 ? 8.239 -22.857 -3.697 1.00 52.56 105 SER A C 1
ATOM 846 O O . SER A 1 105 ? 9.242 -23.564 -3.673 1.00 52.56 105 SER A O 1
ATOM 848 N N . SER A 1 106 ? 8.335 -21.531 -3.818 1.00 49.47 106 SER A N 1
ATOM 849 C CA . SER A 1 106 ? 9.634 -20.855 -3.698 1.00 49.47 106 SER A CA 1
ATOM 850 C C . SER A 1 106 ? 9.695 -20.072 -2.395 1.00 49.47 106 SER A C 1
ATOM 852 O O . SER A 1 106 ? 9.055 -19.034 -2.261 1.00 49.47 106 SER A O 1
ATOM 854 N N . GLU A 1 107 ? 10.518 -20.539 -1.457 1.00 51.56 107 GLU A N 1
ATOM 855 C CA . GLU A 1 107 ? 10.845 -19.893 -0.171 1.00 51.56 107 GLU A CA 1
ATOM 856 C C . GLU A 1 107 ? 11.518 -18.508 -0.314 1.00 51.56 107 GLU A C 1
ATOM 858 O O . GLU A 1 107 ? 12.024 -17.942 0.651 1.00 51.56 107 GLU A O 1
ATOM 863 N N . ILE A 1 108 ? 11.535 -17.939 -1.519 1.00 54.81 108 ILE A N 1
ATOM 864 C CA . ILE A 1 108 ? 12.159 -16.665 -1.833 1.00 54.81 108 ILE A CA 1
ATOM 865 C C . ILE A 1 108 ? 11.130 -15.838 -2.600 1.00 54.81 108 ILE A C 1
ATOM 867 O O . ILE A 1 108 ? 10.941 -16.018 -3.800 1.00 54.81 108 ILE A O 1
ATOM 871 N N . ALA A 1 109 ? 10.459 -14.930 -1.896 1.00 56.69 109 ALA A N 1
ATOM 872 C CA . ALA A 1 109 ? 9.707 -13.855 -2.525 1.00 56.69 109 ALA A CA 1
ATOM 873 C C . ALA A 1 109 ? 10.691 -12.936 -3.264 1.00 56.69 109 ALA A C 1
ATOM 875 O O . ALA A 1 109 ? 11.419 -12.158 -2.639 1.00 56.69 109 ALA A O 1
ATOM 876 N N . VAL A 1 110 ? 10.753 -13.058 -4.590 1.00 71.00 110 VAL A N 1
ATOM 877 C CA . VAL A 1 110 ? 11.665 -12.285 -5.443 1.00 71.00 110 VAL A CA 1
ATOM 878 C C . VAL A 1 110 ? 10.924 -11.109 -6.059 1.00 71.00 110 VAL A C 1
ATOM 880 O O . VAL A 1 110 ? 10.224 -11.249 -7.061 1.00 71.00 110 VAL A O 1
ATOM 883 N N . ASP A 1 111 ? 11.123 -9.933 -5.468 1.00 79.25 111 ASP A N 1
ATOM 884 C CA . ASP A 1 111 ? 10.820 -8.687 -6.163 1.00 79.25 111 ASP A CA 1
ATOM 885 C C . ASP A 1 111 ? 11.806 -8.534 -7.327 1.00 79.25 111 ASP A C 1
ATOM 887 O O . ASP A 1 111 ? 12.989 -8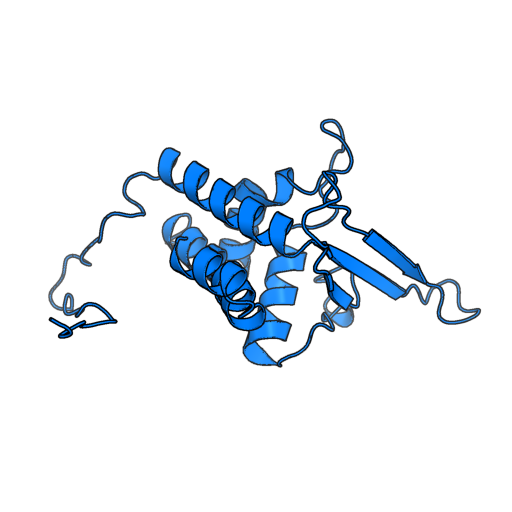.873 -7.214 1.00 79.25 111 ASP A O 1
ATOM 891 N N . HIS A 1 112 ? 11.330 -8.018 -8.452 1.00 82.00 112 HIS A N 1
ATOM 892 C CA . HIS A 1 112 ? 12.146 -7.788 -9.635 1.00 82.00 112 HIS A CA 1
ATOM 893 C C . HIS A 1 112 ? 12.124 -6.305 -10.007 1.00 82.00 112 HIS A C 1
ATOM 895 O O . HIS A 1 112 ? 11.073 -5.673 -10.086 1.00 82.00 112 HIS A O 1
ATOM 901 N N . ILE A 1 113 ? 13.306 -5.741 -10.250 1.00 78.00 113 ILE A N 1
ATOM 902 C CA . ILE A 1 113 ? 13.461 -4.358 -10.699 1.00 78.00 113 ILE A CA 1
ATOM 903 C C . ILE A 1 113 ? 13.994 -4.397 -12.124 1.00 78.00 113 ILE A C 1
ATOM 905 O O . ILE A 1 113 ? 15.149 -4.750 -12.360 1.00 78.00 113 ILE A O 1
ATOM 909 N N . GLY A 1 114 ? 13.145 -4.016 -13.072 1.00 75.81 114 GLY A N 1
ATOM 910 C CA . GLY A 1 114 ? 13.498 -3.918 -14.480 1.00 75.81 114 GLY A CA 1
ATOM 911 C C . GLY A 1 114 ? 13.858 -2.486 -14.858 1.00 75.81 114 GLY A C 1
ATOM 912 O O . GLY A 1 114 ? 13.135 -1.543 -14.531 1.00 75.81 114 GLY A O 1
ATOM 913 N N . ARG A 1 115 ? 14.946 -2.310 -15.608 1.00 74.44 115 ARG A N 1
ATOM 914 C CA . ARG A 1 115 ? 15.180 -1.094 -16.396 1.00 74.44 115 ARG A CA 1
ATOM 915 C C . ARG A 1 115 ? 15.306 -1.481 -17.857 1.00 74.44 115 ARG A C 1
ATOM 917 O O . ARG A 1 115 ? 16.067 -2.383 -18.193 1.00 74.44 115 ARG A O 1
ATOM 924 N N . GLN A 1 116 ? 14.546 -0.809 -18.704 1.00 68.81 116 GLN A N 1
ATOM 925 C CA . GLN A 1 116 ? 14.573 -0.976 -20.148 1.00 68.81 116 GLN A CA 1
ATOM 926 C C . GLN A 1 116 ? 14.944 0.352 -20.803 1.00 68.81 116 GLN A C 1
ATOM 928 O O . GLN A 1 116 ? 14.587 1.425 -20.313 1.00 68.81 116 GLN A O 1
ATOM 933 N N . TRP A 1 117 ? 15.638 0.261 -21.931 1.00 66.00 117 TRP A N 1
ATOM 934 C CA . TRP A 1 117 ? 15.865 1.372 -22.847 1.00 66.00 117 TRP A CA 1
ATOM 935 C C . TRP A 1 117 ? 14.922 1.177 -24.036 1.00 66.00 117 TRP A C 1
ATOM 937 O O . TRP A 1 117 ? 15.223 0.385 -24.926 1.00 66.00 117 TRP A O 1
ATOM 947 N N . PRO A 1 118 ? 13.729 1.797 -24.026 1.00 58.84 118 PRO A N 1
ATOM 948 C CA . PRO A 1 118 ? 12.739 1.634 -25.089 1.00 58.84 118 PRO A CA 1
ATOM 949 C C . PRO A 1 118 ? 13.177 2.211 -26.448 1.00 58.84 118 PRO A C 1
ATOM 951 O O . PRO A 1 118 ? 12.452 2.050 -27.426 1.00 58.84 118 PRO A O 1
ATOM 954 N N . SER A 1 119 ? 14.331 2.879 -26.526 1.00 64.81 119 SER A N 1
ATOM 955 C CA . SER A 1 119 ? 14.870 3.500 -27.739 1.00 64.81 119 SER A CA 1
ATOM 956 C C . SER A 1 119 ? 16.387 3.693 -27.653 1.00 64.81 119 SER A C 1
ATOM 958 O O . SER A 1 119 ? 16.946 3.627 -26.562 1.00 64.81 119 SER A O 1
ATOM 960 N N . ASP A 1 120 ? 17.020 4.043 -28.779 1.00 65.75 120 ASP A N 1
ATOM 961 C CA . ASP A 1 120 ? 18.430 4.472 -28.851 1.00 65.75 120 ASP A CA 1
ATOM 962 C C . ASP A 1 120 ? 18.708 5.815 -28.143 1.00 65.75 120 ASP A C 1
ATOM 964 O O . ASP A 1 120 ? 19.851 6.261 -28.101 1.00 65.75 120 ASP A O 1
ATOM 968 N N . ASP A 1 121 ? 17.677 6.478 -27.603 1.00 65.38 121 ASP A N 1
ATOM 969 C CA . ASP A 1 121 ? 17.825 7.646 -26.734 1.00 65.38 121 ASP A CA 1
ATOM 970 C C . ASP A 1 121 ? 18.316 7.212 -25.336 1.00 65.38 121 ASP A C 1
ATOM 972 O O . ASP A 1 121 ? 17.540 6.616 -24.580 1.00 65.38 121 ASP A O 1
ATOM 976 N N . PRO A 1 122 ? 19.573 7.517 -24.956 1.00 57.25 122 PRO A N 1
ATOM 977 C CA . PRO A 1 122 ? 20.134 7.127 -23.664 1.00 57.25 122 PRO A CA 1
ATOM 978 C C . PRO A 1 122 ? 19.458 7.820 -22.467 1.00 57.25 122 PRO A C 1
ATOM 980 O O . PRO A 1 122 ? 19.627 7.365 -21.335 1.00 57.25 122 PRO A O 1
ATOM 983 N N . GLU A 1 123 ? 18.669 8.878 -22.691 1.00 61.91 123 GLU A N 1
ATOM 984 C CA . GLU A 1 123 ? 17.907 9.572 -21.643 1.00 61.91 123 GLU A CA 1
ATOM 985 C C . GLU A 1 123 ? 16.511 8.958 -21.420 1.00 61.91 123 GLU A C 1
ATOM 987 O O . GLU A 1 123 ? 15.906 9.124 -20.353 1.00 61.91 123 GLU A O 1
ATOM 992 N N . ALA A 1 124 ? 15.994 8.186 -22.382 1.00 64.75 124 ALA A N 1
ATOM 993 C CA . ALA A 1 124 ? 14.725 7.481 -22.250 1.00 64.75 124 ALA A CA 1
ATOM 994 C C . ALA A 1 124 ? 14.932 6.187 -21.448 1.00 64.75 124 ALA A C 1
ATOM 996 O O . ALA A 1 124 ? 15.091 5.105 -22.001 1.00 64.75 124 ALA A O 1
ATOM 997 N N . THR A 1 125 ? 14.933 6.276 -20.116 1.00 72.75 125 THR A N 1
ATOM 998 C CA . THR A 1 125 ? 14.966 5.083 -19.252 1.00 72.75 125 THR A CA 1
ATOM 999 C C . THR A 1 125 ? 13.557 4.722 -18.793 1.00 72.75 125 THR A C 1
ATOM 1001 O O . THR A 1 125 ? 12.933 5.490 -18.064 1.00 72.75 125 THR A O 1
ATOM 1004 N N . PHE A 1 126 ? 13.071 3.533 -19.151 1.00 80.56 126 PHE A N 1
ATOM 1005 C CA . PHE A 1 126 ? 11.839 2.968 -18.603 1.00 80.56 126 PHE A CA 1
ATOM 1006 C C . PHE A 1 126 ? 12.170 2.095 -17.392 1.00 80.56 126 PHE A C 1
ATOM 1008 O O . PHE A 1 126 ? 12.950 1.151 -17.487 1.00 80.56 126 PHE A O 1
ATOM 1015 N N . ALA A 1 127 ? 11.584 2.402 -16.242 1.00 86.75 127 ALA A N 1
ATOM 1016 C CA . ALA A 1 127 ? 11.827 1.675 -15.000 1.00 86.75 127 ALA A CA 1
ATOM 1017 C C . ALA A 1 127 ? 10.542 1.009 -14.511 1.00 86.75 127 ALA A C 1
ATOM 1019 O O . ALA A 1 127 ? 9.500 1.659 -14.424 1.00 86.75 127 ALA A O 1
ATOM 1020 N N . GLN A 1 128 ? 10.632 -0.263 -14.149 1.00 89.88 128 GLN A N 1
ATOM 1021 C CA . GLN A 1 128 ? 9.533 -1.063 -13.628 1.00 89.88 128 GLN A CA 1
ATOM 1022 C C . GLN A 1 128 ? 9.950 -1.726 -12.319 1.00 89.88 128 GLN A C 1
ATOM 1024 O O . GLN A 1 128 ? 11.077 -2.205 -12.187 1.00 89.88 128 GLN A O 1
ATOM 1029 N N . VAL A 1 129 ? 9.017 -1.775 -11.374 1.00 91.19 129 VAL A N 1
ATOM 1030 C CA . VAL A 1 129 ? 9.122 -2.620 -10.187 1.00 91.19 129 VAL A CA 1
ATOM 1031 C C . VAL A 1 129 ? 8.006 -3.659 -10.207 1.00 91.19 129 VAL A C 1
ATOM 1033 O O . VAL A 1 129 ? 6.836 -3.343 -10.417 1.00 91.19 129 VAL A O 1
ATOM 1036 N N . ASP A 1 130 ? 8.391 -4.910 -10.021 1.00 91.12 130 ASP A N 1
ATOM 1037 C CA . ASP A 1 130 ? 7.516 -6.057 -9.856 1.00 91.12 130 ASP A CA 1
ATOM 1038 C C . ASP A 1 130 ? 7.636 -6.530 -8.408 1.00 91.12 130 ASP A C 1
ATOM 1040 O O . ASP A 1 130 ? 8.689 -7.025 -8.008 1.00 91.12 130 ASP A O 1
ATOM 1044 N N . LEU A 1 131 ? 6.579 -6.361 -7.621 1.00 93.00 131 LEU A N 1
ATOM 1045 C CA . LEU A 1 131 ? 6.554 -6.760 -6.216 1.00 93.00 131 LEU A CA 1
ATOM 1046 C C . LEU A 1 131 ? 5.836 -8.101 -6.051 1.00 93.00 131 LEU A C 1
ATOM 1048 O O . LEU A 1 131 ? 4.789 -8.331 -6.656 1.00 93.00 131 LEU A O 1
ATOM 1052 N N . ASP A 1 132 ? 6.347 -8.977 -5.197 1.00 93.25 132 ASP A N 1
ATOM 1053 C CA . ASP A 1 132 ? 5.607 -10.146 -4.730 1.00 93.25 132 ASP A CA 1
ATOM 1054 C C . ASP A 1 132 ? 4.417 -9.676 -3.877 1.00 93.25 132 ASP A C 1
ATOM 1056 O O . ASP A 1 132 ? 4.584 -9.026 -2.838 1.00 93.25 132 ASP A O 1
ATOM 1060 N N . LEU A 1 133 ? 3.194 -10.002 -4.313 1.00 94.12 133 LEU A N 1
ATOM 1061 C CA . LEU A 1 133 ? 1.981 -9.588 -3.609 1.00 94.12 133 LEU A CA 1
ATOM 1062 C C . LEU A 1 133 ? 1.936 -10.151 -2.191 1.00 94.12 133 LEU A C 1
ATOM 1064 O O . LEU A 1 133 ? 1.655 -9.410 -1.252 1.00 94.12 133 LEU A O 1
ATOM 1068 N N .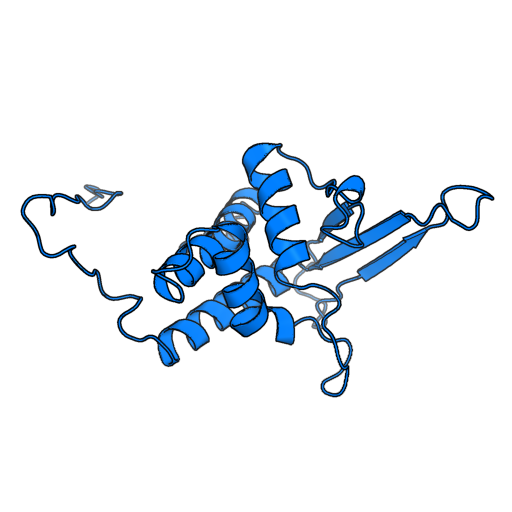 ARG A 1 134 ? 2.237 -11.441 -2.012 1.00 92.88 134 ARG A N 1
ATOM 1069 C CA . ARG A 1 134 ? 2.216 -12.086 -0.695 1.00 92.88 134 ARG A CA 1
ATOM 1070 C C . ARG A 1 134 ? 3.205 -11.384 0.230 1.00 92.88 134 ARG A C 1
ATOM 1072 O O . ARG A 1 134 ? 2.820 -11.009 1.337 1.00 92.88 134 ARG A O 1
ATOM 1079 N N . ARG A 1 135 ? 4.437 -11.144 -0.222 1.00 92.56 135 ARG A N 1
ATOM 1080 C CA . ARG A 1 135 ? 5.450 -10.408 0.554 1.00 92.56 135 ARG A CA 1
ATOM 1081 C C . ARG A 1 135 ? 4.995 -8.995 0.896 1.00 92.56 135 ARG A C 1
ATOM 1083 O O . ARG A 1 135 ? 5.196 -8.560 2.031 1.00 92.56 135 ARG A O 1
ATOM 1090 N N . PHE A 1 136 ? 4.381 -8.290 -0.051 1.00 95.88 136 PHE A N 1
ATOM 1091 C CA . PHE A 1 136 ? 3.875 -6.942 0.185 1.00 95.88 136 PHE A CA 1
ATOM 1092 C C . PHE A 1 136 ? 2.812 -6.927 1.284 1.00 95.88 136 PHE A C 1
ATOM 1094 O O . PHE A 1 136 ? 2.933 -6.150 2.231 1.00 95.88 136 PHE A O 1
ATOM 1101 N N . LEU A 1 137 ? 1.835 -7.838 1.225 1.00 96.12 137 LEU A N 1
ATOM 1102 C CA . LEU A 1 137 ? 0.798 -7.964 2.254 1.00 96.12 137 LEU A CA 1
ATOM 1103 C C . LEU A 1 137 ? 1.384 -8.267 3.641 1.00 96.12 137 LEU A C 1
ATOM 1105 O O . LEU A 1 137 ? 1.000 -7.614 4.608 1.00 96.12 137 LEU A O 1
ATOM 1109 N N . HIS A 1 138 ? 2.349 -9.188 3.734 1.00 94.38 138 HIS A N 1
ATOM 1110 C CA . HIS A 1 138 ? 3.022 -9.495 5.006 1.00 94.38 138 HIS A CA 1
ATOM 1111 C C . HIS A 1 138 ? 3.833 -8.298 5.518 1.00 94.38 138 HIS A C 1
ATOM 1113 O O . HIS A 1 138 ? 3.827 -8.005 6.708 1.00 94.38 138 HIS A O 1
ATOM 1119 N N . SER A 1 139 ? 4.493 -7.556 4.625 1.00 96.19 139 SER A N 1
ATOM 1120 C CA . SER A 1 139 ? 5.248 -6.357 5.011 1.00 96.19 139 SER A CA 1
ATOM 1121 C C . SER A 1 139 ? 4.329 -5.265 5.567 1.00 96.19 139 SER A C 1
ATOM 1123 O O . SER A 1 139 ? 4.694 -4.596 6.534 1.00 96.19 139 SER A O 1
ATOM 1125 N N . ILE A 1 140 ? 3.130 -5.098 4.992 1.00 98.00 140 ILE A N 1
ATOM 1126 C CA . ILE A 1 140 ? 2.102 -4.194 5.523 1.00 98.00 140 ILE A CA 1
ATOM 1127 C C . ILE A 1 140 ? 1.605 -4.680 6.887 1.00 98.00 140 ILE A C 1
ATOM 1129 O O . ILE A 1 140 ? 1.542 -3.877 7.814 1.00 98.00 140 ILE A O 1
ATOM 1133 N N . GLU A 1 141 ? 1.283 -5.968 7.028 1.00 96.50 141 GLU A N 1
ATOM 1134 C CA . GLU A 1 141 ? 0.848 -6.557 8.302 1.00 96.50 141 GLU A CA 1
ATOM 1135 C C . GLU A 1 141 ? 1.883 -6.339 9.408 1.00 96.50 141 GLU A C 1
ATOM 1137 O O . GLU A 1 141 ? 1.580 -5.677 10.400 1.00 96.50 141 GLU A O 1
ATOM 1142 N N . SER A 1 142 ? 3.127 -6.774 9.200 1.00 96.25 142 SER A N 1
ATOM 1143 C CA . SER A 1 142 ? 4.195 -6.581 10.185 1.00 96.25 142 SER A CA 1
ATOM 1144 C C . SER A 1 142 ? 4.487 -5.102 10.458 1.00 96.25 142 SER A C 1
ATOM 1146 O O . SER A 1 142 ? 4.904 -4.741 11.557 1.00 96.25 142 SER A O 1
ATOM 1148 N N . GLY A 1 143 ? 4.291 -4.228 9.466 1.00 97.38 143 GLY A N 1
ATOM 1149 C CA . GLY A 1 143 ? 4.391 -2.781 9.650 1.00 97.38 143 GLY A CA 1
ATOM 1150 C C . GLY A 1 143 ? 3.303 -2.230 10.575 1.00 97.38 143 GLY A C 1
ATOM 1151 O O . GLY A 1 143 ? 3.598 -1.425 11.457 1.00 97.38 143 GLY A O 1
ATOM 1152 N N . VAL A 1 144 ? 2.058 -2.691 10.420 1.00 96.81 144 VAL A N 1
ATOM 1153 C CA . VAL A 1 144 ? 0.944 -2.332 11.313 1.00 96.81 144 VAL A CA 1
ATOM 1154 C C . VAL A 1 144 ? 1.167 -2.879 12.720 1.00 96.81 144 VAL A C 1
ATOM 1156 O O . VAL A 1 144 ? 0.924 -2.151 13.676 1.00 96.81 144 VAL A O 1
ATOM 1159 N N . GLU A 1 145 ? 1.660 -4.109 12.867 1.00 95.94 145 GLU A N 1
ATOM 1160 C CA . GLU A 1 145 ? 1.976 -4.692 14.179 1.00 95.94 145 GLU A CA 1
ATOM 1161 C C . GLU A 1 145 ? 2.999 -3.843 14.940 1.00 95.94 145 GLU A C 1
ATOM 1163 O O . GLU A 1 145 ? 2.695 -3.372 16.036 1.00 95.94 145 GLU A O 1
ATOM 1168 N N . ARG A 1 146 ? 4.143 -3.526 14.317 1.00 97.25 146 ARG A N 1
ATOM 1169 C CA . ARG A 1 146 ? 5.157 -2.635 14.910 1.00 97.25 146 ARG A CA 1
ATOM 1170 C C . ARG A 1 146 ? 4.619 -1.237 15.205 1.00 97.25 146 ARG A C 1
ATOM 1172 O O . ARG A 1 146 ? 4.925 -0.652 16.237 1.00 97.25 146 ARG A O 1
ATOM 1179 N N . PHE A 1 147 ? 3.787 -0.693 14.318 1.00 96.81 147 PHE A N 1
ATOM 1180 C CA . PHE A 1 147 ? 3.138 0.593 14.565 1.00 96.81 147 PHE A CA 1
ATOM 1181 C C . PHE A 1 147 ? 2.253 0.558 15.817 1.00 96.81 147 PHE A C 1
ATOM 1183 O O . PHE A 1 147 ? 2.223 1.526 16.570 1.00 96.81 147 PHE A O 1
ATOM 1190 N N . LEU A 1 148 ? 1.541 -0.541 16.065 1.00 95.12 148 LEU A N 1
ATOM 1191 C CA . LEU A 1 148 ? 0.710 -0.685 17.259 1.00 95.12 148 LEU A CA 1
ATOM 1192 C C . LEU A 1 148 ? 1.523 -0.935 18.535 1.00 95.12 148 LEU A C 1
ATOM 1194 O O . LEU A 1 148 ? 1.027 -0.619 19.615 1.00 95.12 148 LEU A O 1
ATOM 1198 N N . GLU A 1 149 ? 2.750 -1.446 18.433 1.00 95.50 149 GLU A N 1
ATOM 1199 C CA . GLU A 1 149 ? 3.692 -1.505 19.561 1.00 95.50 149 GLU A CA 1
ATOM 1200 C C . GLU A 1 149 ? 4.139 -0.095 19.981 1.00 95.50 149 GLU A C 1
ATOM 1202 O O . GLU A 1 149 ? 4.102 0.235 21.168 1.00 95.50 149 GLU A O 1
ATOM 1207 N N . ASP A 1 150 ? 4.477 0.761 19.009 1.00 95.88 150 ASP A N 1
ATOM 1208 C CA . ASP A 1 150 ? 4.881 2.154 19.252 1.00 95.88 150 ASP A CA 1
ATOM 1209 C C . ASP A 1 150 ? 3.693 3.054 19.650 1.00 95.88 150 ASP A C 1
ATOM 1211 O O . ASP A 1 150 ? 3.832 3.990 20.443 1.00 95.88 150 ASP A O 1
ATOM 1215 N N . TYR A 1 151 ? 2.505 2.772 19.103 1.00 92.12 151 TYR A N 1
ATOM 1216 C CA . TYR A 1 151 ? 1.277 3.547 19.288 1.00 92.12 151 TYR A CA 1
ATOM 1217 C C . TYR A 1 151 ? 0.109 2.649 19.742 1.00 92.12 151 TYR A C 1
ATOM 1219 O O . TYR A 1 151 ? -0.874 2.481 19.010 1.00 92.12 151 TYR A O 1
ATOM 1227 N N . PRO A 1 152 ? 0.135 2.112 20.976 1.00 88.44 152 PRO A N 1
ATOM 1228 C CA . PRO A 1 152 ? -0.869 1.155 21.461 1.00 88.44 152 PRO A CA 1
ATOM 1229 C C . PRO A 1 152 ? -2.291 1.731 21.525 1.00 88.44 152 PRO A C 1
ATOM 1231 O O . PRO A 1 152 ? -3.282 1.003 21.426 1.00 88.44 152 PRO A O 1
ATOM 1234 N N . ASP A 1 153 ? -2.417 3.054 21.645 1.00 85.12 153 ASP A N 1
ATOM 1235 C CA . ASP A 1 153 ? -3.704 3.749 21.629 1.00 85.12 153 ASP A CA 1
ATOM 1236 C C . ASP A 1 153 ? -4.255 3.973 20.211 1.00 85.12 153 ASP A C 1
ATOM 1238 O O . ASP A 1 153 ? -5.431 4.303 20.062 1.00 85.12 153 ASP A O 1
ATOM 1242 N N . ALA A 1 154 ? -3.467 3.755 19.151 1.00 84.69 154 ALA A N 1
ATOM 1243 C CA . ALA A 1 154 ? -3.921 3.962 17.774 1.00 84.69 154 ALA A CA 1
ATOM 1244 C C . ALA A 1 154 ? -5.002 2.961 17.343 1.00 84.69 154 ALA A C 1
ATOM 1246 O O . ALA A 1 154 ? -5.808 3.286 16.469 1.00 84.69 154 ALA A O 1
ATOM 1247 N N . ASN A 1 155 ? -5.050 1.783 17.976 1.00 76.56 155 ASN A N 1
ATOM 1248 C CA . ASN A 1 155 ? -6.118 0.801 17.780 1.00 76.56 155 ASN A CA 1
ATOM 1249 C C . ASN A 1 155 ? -7.311 1.025 18.719 1.00 76.56 155 ASN A C 1
ATOM 1251 O O . ASN A 1 155 ? -8.387 0.463 18.514 1.00 76.56 155 ASN A O 1
ATOM 1255 N N . LYS A 1 156 ? -7.150 1.854 19.760 1.00 69.69 156 LYS A N 1
ATOM 1256 C CA . LYS A 1 156 ? -8.283 2.226 20.598 1.00 69.69 156 LYS A CA 1
ATOM 1257 C C . LYS A 1 156 ? -9.182 3.132 19.776 1.00 69.69 156 LYS A C 1
ATOM 1259 O O . LYS A 1 156 ? -8.745 4.088 19.132 1.00 69.69 156 LYS A O 1
ATOM 1264 N N . TYR A 1 157 ? -10.470 2.822 19.801 1.00 57.91 157 TYR A N 1
ATOM 1265 C CA . TYR A 1 157 ? -11.468 3.758 19.332 1.00 57.91 157 TYR A CA 1
ATOM 1266 C C . TYR A 1 157 ? -11.332 5.020 20.187 1.00 57.91 157 TYR A C 1
ATOM 1268 O O . TYR A 1 1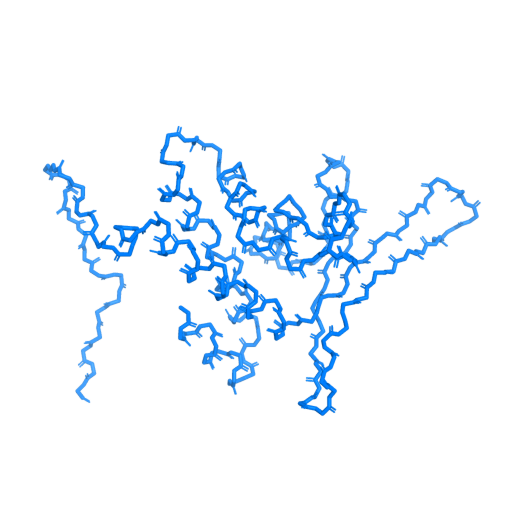57 ? -11.604 4.985 21.384 1.00 57.91 157 TYR A O 1
ATOM 1276 N N . CYS A 1 158 ? -10.828 6.105 19.603 1.00 51.50 158 CYS A N 1
ATOM 1277 C CA . CYS A 1 158 ? -10.761 7.394 20.268 1.00 51.50 158 CYS A CA 1
ATOM 1278 C C . CYS A 1 158 ? -12.050 8.129 19.888 1.00 51.50 158 CYS A C 1
ATOM 1280 O O . CYS A 1 158 ? -12.107 8.693 18.791 1.00 51.50 158 CYS A O 1
ATOM 1282 N N . PRO A 1 159 ? -13.121 8.070 20.705 1.00 49.28 159 PRO A N 1
ATOM 1283 C CA . PRO A 1 159 ? -14.267 8.922 20.464 1.00 49.28 159 PRO A CA 1
ATOM 1284 C C . PRO A 1 159 ? -13.747 10.353 20.538 1.00 49.28 159 PRO A C 1
ATOM 1286 O O . PRO A 1 159 ? -13.178 10.764 21.553 1.00 49.28 159 PRO A O 1
ATOM 1289 N N . VAL A 1 160 ? -13.885 11.093 19.440 1.00 49.38 160 VAL A N 1
ATOM 1290 C CA . VAL A 1 160 ? -13.665 12.538 19.432 1.00 49.38 160 VAL A CA 1
ATOM 1291 C C . VAL A 1 160 ? -14.437 13.090 20.630 1.00 49.38 160 VAL A C 1
ATOM 1293 O O . VAL A 1 160 ? -15.644 12.901 20.725 1.00 49.38 160 VAL A O 1
ATOM 1296 N N . ARG A 1 161 ? -13.757 13.679 21.618 1.00 43.22 161 ARG A N 1
ATOM 1297 C CA . ARG A 1 161 ? -14.451 14.258 22.773 1.00 43.22 161 ARG A CA 1
ATOM 1298 C C . ARG A 1 161 ? -15.125 15.548 22.307 1.00 43.22 161 ARG A C 1
ATOM 1300 O O . ARG A 1 161 ? -14.435 16.523 22.035 1.00 43.22 161 ARG A O 1
ATOM 1307 N N . GLY A 1 162 ? -16.453 15.550 22.206 1.00 48.97 162 GLY A N 1
ATOM 1308 C CA . GLY A 1 162 ? -17.239 16.728 21.830 1.00 48.97 162 GLY A CA 1
ATOM 1309 C C . GLY A 1 162 ? -18.668 16.383 21.385 1.00 48.97 162 GLY A C 1
ATOM 1310 O O . GLY A 1 162 ? -18.977 15.211 21.182 1.00 48.97 162 GLY A O 1
ATOM 1311 N N . PRO A 1 163 ? -19.549 17.386 21.220 1.00 45.03 163 PRO A N 1
ATOM 1312 C CA . PRO A 1 163 ? -20.953 17.198 20.828 1.00 45.03 163 PRO A CA 1
ATOM 1313 C C . PRO A 1 163 ? -21.151 16.636 19.404 1.00 45.03 163 PRO A C 1
ATOM 1315 O O . PRO A 1 163 ? -22.269 16.294 19.041 1.00 45.03 163 PRO A O 1
ATOM 1318 N N . GLU A 1 164 ? -20.078 16.494 18.619 1.00 50.53 164 GLU A N 1
ATOM 1319 C CA . GLU A 1 164 ? -20.078 15.879 17.280 1.00 50.53 164 GLU A CA 1
ATOM 1320 C C . GLU A 1 164 ? -19.742 14.373 17.297 1.00 50.53 164 GLU A C 1
ATOM 1322 O O . GLU A 1 164 ? -19.597 13.750 16.248 1.00 50.53 164 GLU A O 1
ATOM 1327 N N . ALA A 1 165 ? -19.615 13.763 18.481 1.00 48.94 165 ALA A N 1
ATOM 1328 C CA . ALA A 1 165 ? -19.268 12.355 18.655 1.00 48.94 165 ALA A CA 1
ATOM 1329 C C . ALA A 1 165 ? -20.443 11.412 18.343 1.00 48.94 165 ALA A C 1
ATOM 1331 O O . ALA A 1 165 ? -20.927 10.690 19.214 1.00 48.94 165 ALA A O 1
ATOM 1332 N N . VAL A 1 166 ? -20.908 11.395 17.097 1.00 47.34 166 VAL A N 1
ATOM 1333 C CA . VAL A 1 166 ? -21.813 10.353 16.608 1.00 47.34 166 VAL A CA 1
ATOM 1334 C C . VAL A 1 166 ? -21.088 9.582 15.520 1.00 47.34 166 VAL A C 1
ATOM 1336 O O . VAL A 1 166 ? -21.044 9.988 14.364 1.00 47.34 166 VAL A O 1
ATOM 1339 N N . HIS A 1 167 ? -20.518 8.442 15.890 1.00 53.66 167 HIS A N 1
ATOM 1340 C CA . HIS A 1 167 ? -20.026 7.482 14.914 1.00 53.66 167 HIS A CA 1
ATOM 1341 C C . HIS A 1 167 ? -20.573 6.103 15.265 1.00 53.66 167 HIS A C 1
ATOM 1343 O O . HIS A 1 167 ? -20.228 5.513 16.288 1.00 53.66 167 HIS A O 1
ATOM 1349 N N . TYR A 1 168 ? -21.462 5.626 14.397 1.00 54.06 168 TYR A N 1
ATOM 1350 C CA . TYR A 1 168 ? -21.832 4.224 14.295 1.00 54.06 168 TYR A CA 1
ATOM 1351 C C . TYR A 1 168 ? -20.623 3.437 13.782 1.00 54.06 168 TYR A C 1
ATOM 1353 O O . TYR A 1 168 ? -19.824 3.965 13.004 1.00 54.06 168 TYR A O 1
ATOM 1361 N N . SER A 1 169 ? -20.499 2.170 14.188 1.00 61.56 169 SER A N 1
ATOM 1362 C CA . SER A 1 169 ? -19.612 1.246 13.478 1.00 61.56 169 SER A CA 1
ATOM 1363 C C . SER A 1 169 ? -19.964 1.297 11.985 1.00 61.56 169 SER A C 1
ATOM 1365 O O . SER A 1 169 ? -21.152 1.205 11.663 1.00 61.56 169 SER A O 1
ATOM 1367 N N . PRO A 1 170 ? -18.986 1.447 11.070 1.00 69.56 170 PRO A N 1
ATOM 1368 C CA . PRO A 1 170 ? -19.274 1.515 9.637 1.00 69.56 170 PRO A CA 1
ATOM 1369 C C . PRO A 1 170 ? -19.912 0.221 9.116 1.00 69.56 170 PRO A C 1
ATOM 1371 O O . PRO A 1 170 ? -20.538 0.223 8.061 1.00 69.56 170 PRO A O 1
ATOM 1374 N N . ILE A 1 171 ? -19.767 -0.876 9.865 1.00 78.62 171 ILE A N 1
ATOM 1375 C CA . ILE A 1 171 ? -20.403 -2.161 9.601 1.00 78.62 171 ILE A CA 1
ATOM 1376 C C . ILE A 1 171 ? -21.216 -2.548 10.836 1.00 78.62 171 ILE A C 1
ATOM 1378 O O . ILE A 1 171 ? -20.672 -2.675 11.937 1.00 78.62 171 ILE A O 1
ATOM 1382 N N . LEU A 1 172 ? -22.518 -2.743 10.639 1.00 79.19 172 LEU A N 1
ATOM 1383 C CA . LEU A 1 172 ? -23.411 -3.379 11.601 1.00 79.19 172 LEU A CA 1
ATOM 1384 C C . LEU A 1 172 ? -23.728 -4.775 11.065 1.00 79.19 172 LEU A C 1
ATOM 1386 O O . LEU A 1 172 ? -24.390 -4.905 10.037 1.00 79.19 172 LEU A O 1
ATOM 1390 N N . ASP A 1 173 ? -23.210 -5.805 11.729 1.00 78.06 173 ASP A N 1
ATOM 1391 C CA . ASP A 1 173 ? -23.456 -7.193 11.350 1.00 78.06 173 ASP A CA 1
ATOM 1392 C C . ASP A 1 173 ? -24.586 -7.767 12.207 1.00 78.06 173 ASP A C 1
ATOM 1394 O O . ASP A 1 173 ? -24.447 -7.908 13.420 1.00 78.06 173 ASP A O 1
ATOM 1398 N N . PHE A 1 174 ? -25.718 -8.056 11.568 1.00 87.19 174 PHE A N 1
ATOM 1399 C CA . PHE A 1 174 ? -26.906 -8.630 12.208 1.00 87.19 174 PHE A CA 1
ATOM 1400 C C . PHE A 1 174 ? -27.071 -10.125 11.914 1.00 87.19 174 PHE A C 1
ATOM 1402 O O . PHE A 1 174 ? -28.124 -10.694 12.203 1.00 87.19 174 PHE A O 1
ATOM 1409 N N . ARG A 1 175 ? -26.074 -10.762 11.288 1.00 85.75 175 ARG A N 1
ATOM 1410 C CA . ARG A 1 175 ? -26.111 -12.202 11.023 1.00 85.75 175 ARG A CA 1
ATOM 1411 C C . ARG A 1 175 ? -25.972 -12.953 12.350 1.00 85.75 175 ARG A C 1
ATOM 1413 O O . ARG A 1 175 ? -25.085 -12.649 13.144 1.00 85.75 175 ARG A O 1
ATOM 1420 N N . SER A 1 176 ? -26.888 -13.890 12.580 1.00 57.53 176 SER A N 1
ATOM 1421 C CA . SER A 1 176 ? -26.921 -14.807 13.727 1.00 57.53 176 SER A CA 1
ATOM 1422 C C . SER A 1 176 ? -25.967 -15.977 13.555 1.00 57.53 176 SER A C 1
ATOM 1424 O O . SER A 1 176 ? -25.968 -16.522 12.426 1.00 57.53 176 SER A O 1
#

Secondary structure (DSSP, 8-state):
-HHHHHHHHTT-HHHHHHHHHHHHHHHHHHH-TT---HHHHHHHHHHHHTGGGGBSSTT-SSBSS-HHHHHHHHHHHHHHS--B--GGGTS-S-SEEEEE---TT-S----EEEEE--SS-TT--EEEEEEEHHHHHHHHHHHHHHHHHH-GGGGS----SSTT-----S------

Radius of gyration: 18.1 Å; chains: 1; bounding box: 51×42×52 Å

Sequence (176 aa):
MKDMLAAFDADAFLSALSLALTLPDICGARMCPHEKSSSKRYETWFDQYVAPSYRNSPEAHGCYFNGRDCYQLRCVFLHEGSNALHPKKKKSIYHIAQFRIFEKSSEIAVDHIGRQWPSDDPEATFAQVDLDLRRFLHSIESGVERFLEDYPDANKYCPVRGPEAVHYSPILDFRS

Organism: NCBI:txid580026